Protein AF-A0AAC9I6U8-F1 (afdb_monomer)

Mean predicted aligned error: 16.28 Å

Secondary structure (DSSP, 8-state):
----------------S---------PPPP--TT--EEEEETTEEEEE----------HHHHHHHHHHHPPTT-HHHHS-HHHHHHHHHHHHHHHHTT--GGG--EEETTEEEPTTSHHHHHHHHHHHHHT--

Structure (mmCIF, N/CA/C/O backbone):
data_AF-A0AAC9I6U8-F1
#
_entry.id   AF-A0AAC9I6U8-F1
#
loop_
_atom_site.group_PDB
_atom_site.id
_atom_site.type_symbol
_atom_site.label_atom_id
_atom_site.label_alt_id
_atom_site.label_comp_id
_atom_site.label_asym_id
_atom_site.label_entity_id
_atom_site.label_seq_id
_atom_site.pdbx_PDB_ins_code
_atom_site.Cartn_x
_atom_site.Cartn_y
_atom_site.Cartn_z
_atom_site.occupancy
_atom_site.B_iso_or_equiv
_atom_site.auth_seq_id
_atom_site.auth_comp_id
_atom_site.auth_asym_id
_atom_site.auth_atom_id
_atom_site.pdbx_PDB_model_num
ATOM 1 N N . MET A 1 1 ? -83.491 -17.519 36.896 1.00 40.06 1 MET A N 1
ATOM 2 C CA . MET A 1 1 ? -82.174 -17.851 36.312 1.00 40.06 1 MET A CA 1
ATOM 3 C C . MET A 1 1 ? -81.242 -16.657 36.528 1.00 40.06 1 MET A C 1
ATOM 5 O O . MET A 1 1 ? -81.664 -15.547 36.256 1.00 40.06 1 MET A O 1
ATOM 9 N N . LYS A 1 2 ? -80.068 -16.906 37.132 1.00 36.88 2 LYS A N 1
ATOM 10 C CA . LYS A 1 2 ? -78.825 -16.096 37.227 1.00 36.88 2 LYS A CA 1
ATOM 11 C C . LYS A 1 2 ? -78.935 -14.549 37.232 1.00 36.88 2 LYS A C 1
ATOM 13 O O . LYS A 1 2 ? -79.011 -13.902 36.200 1.00 36.88 2 LYS A O 1
ATOM 18 N N . ARG A 1 3 ? -78.863 -13.994 38.447 1.00 37.88 3 ARG A N 1
ATOM 19 C CA . ARG A 1 3 ? -78.355 -12.652 38.823 1.00 37.88 3 ARG A CA 1
ATOM 20 C C . ARG A 1 3 ? -76.811 -12.598 38.642 1.00 37.88 3 ARG A C 1
ATOM 22 O O . ARG A 1 3 ? -76.251 -13.688 38.510 1.00 37.88 3 ARG A O 1
ATOM 29 N N . PRO A 1 4 ? -76.083 -11.476 38.870 1.00 55.97 4 PRO A N 1
ATOM 30 C CA . PRO A 1 4 ? -76.427 -10.032 38.933 1.00 55.97 4 PRO A CA 1
ATOM 31 C C . PRO A 1 4 ? -75.300 -9.100 38.367 1.00 55.97 4 PRO A C 1
ATOM 33 O O . PRO A 1 4 ? -74.319 -9.595 37.828 1.00 55.97 4 PRO A O 1
ATOM 36 N N . LEU A 1 5 ? -75.392 -7.782 38.652 1.00 40.97 5 LEU A N 1
ATOM 37 C CA . LEU A 1 5 ? -74.295 -6.780 38.691 1.00 40.97 5 LEU A CA 1
ATOM 38 C C . LEU A 1 5 ? -73.745 -6.351 37.311 1.00 40.97 5 LEU A C 1
ATOM 40 O O . LEU A 1 5 ? -73.747 -7.124 36.373 1.00 40.97 5 LEU A O 1
ATOM 44 N N . ALA A 1 6 ? -73.275 -5.132 37.061 1.00 39.41 6 ALA A N 1
ATOM 45 C CA . ALA A 1 6 ? -72.851 -4.000 37.880 1.00 39.41 6 ALA A CA 1
ATOM 46 C C . ALA A 1 6 ? -72.940 -2.761 36.947 1.00 39.41 6 ALA A C 1
ATOM 48 O O . ALA A 1 6 ? -72.763 -2.899 35.743 1.00 39.41 6 ALA A O 1
ATOM 49 N N . LEU A 1 7 ? -73.437 -1.610 37.402 1.00 35.03 7 LEU A N 1
ATOM 50 C CA . LEU A 1 7 ? -72.633 -0.484 37.897 1.00 35.03 7 LEU A CA 1
ATOM 51 C C . LEU A 1 7 ? -71.681 0.162 36.879 1.00 35.03 7 LEU A C 1
ATOM 53 O O . LEU A 1 7 ? -70.886 -0.502 36.230 1.00 35.03 7 LEU A O 1
ATOM 57 N N . ALA A 1 8 ? -71.676 1.490 36.994 1.00 36.47 8 ALA A N 1
ATOM 58 C CA . ALA A 1 8 ? -70.579 2.408 36.729 1.00 36.47 8 ALA A CA 1
ATOM 59 C C . ALA A 1 8 ? -70.431 2.846 35.259 1.00 36.47 8 ALA A C 1
ATOM 61 O O . ALA A 1 8 ? -70.256 2.028 34.373 1.00 36.47 8 ALA A O 1
ATOM 62 N N . ALA A 1 9 ? -70.617 4.109 34.881 1.00 38.25 9 ALA A N 1
ATOM 63 C CA . ALA A 1 9 ? -70.185 5.392 35.446 1.00 38.25 9 ALA A CA 1
ATOM 64 C C . ALA A 1 9 ? -69.150 6.004 34.496 1.00 38.25 9 ALA A C 1
ATOM 66 O O . ALA A 1 9 ? -68.212 5.339 34.078 1.00 38.25 9 ALA A O 1
ATOM 67 N N . VAL A 1 10 ? -69.309 7.313 34.302 1.00 37.25 10 VAL A N 1
ATOM 68 C CA . VAL A 1 10 ? -68.205 8.269 34.189 1.00 37.25 10 VAL A CA 1
ATOM 69 C C . VAL A 1 10 ? -67.483 8.286 32.834 1.00 37.25 10 VAL A C 1
ATOM 71 O O . VAL A 1 10 ? -66.584 7.515 32.535 1.00 37.25 10 VAL A O 1
ATOM 74 N N . SER A 1 11 ? -67.878 9.293 32.054 1.00 43.59 11 SER A N 1
ATOM 75 C CA . SER A 1 11 ? -66.946 10.285 31.507 1.00 43.59 11 SER A CA 1
ATOM 76 C C . SER A 1 11 ? -65.815 9.772 30.612 1.00 43.59 11 SER A C 1
ATOM 78 O O . SER A 1 11 ? -64.691 9.596 31.065 1.00 43.59 11 SER A O 1
ATOM 80 N N . LEU A 1 12 ? -66.052 9.724 29.300 1.00 43.06 12 LEU A N 1
ATOM 81 C CA . LEU A 1 12 ? -64.976 9.934 28.321 1.00 43.06 12 LEU A CA 1
ATOM 82 C C . LEU A 1 12 ? -65.129 11.307 27.657 1.00 43.06 12 LEU A C 1
ATOM 84 O O . LEU A 1 12 ? -65.285 11.442 26.449 1.00 43.06 12 LEU A O 1
ATOM 88 N N . ALA A 1 13 ? -65.087 12.344 28.490 1.00 43.94 13 ALA A N 1
ATOM 89 C CA . ALA A 1 13 ? -64.573 13.642 28.087 1.00 43.94 13 ALA A CA 1
ATOM 90 C C . ALA A 1 13 ? -63.130 13.696 28.594 1.00 43.94 13 ALA A C 1
ATOM 92 O O . ALA A 1 13 ? -62.940 13.709 29.805 1.00 43.94 13 ALA A O 1
ATOM 93 N N . LEU A 1 14 ? -62.169 13.629 27.664 1.00 43.66 14 LEU A N 1
ATOM 94 C CA . LEU A 1 14 ? -60.764 14.087 27.716 1.00 43.66 14 LEU A CA 1
ATOM 95 C C . LEU A 1 14 ? -59.947 13.306 26.668 1.00 43.66 14 LEU A C 1
ATOM 97 O O . LEU A 1 14 ? -58.972 12.627 26.966 1.00 43.66 14 LEU A O 1
ATOM 101 N N . VAL A 1 15 ? -60.356 13.410 25.399 1.00 48.22 15 VAL A N 1
ATOM 102 C CA . VAL A 1 15 ? -59.458 13.170 24.257 1.00 48.22 15 VAL A CA 1
ATOM 103 C C . VAL A 1 15 ? -58.721 14.481 24.014 1.00 48.22 15 VAL A C 1
ATOM 105 O O . VAL A 1 15 ? -59.033 15.222 23.093 1.00 48.22 15 VAL A O 1
ATOM 108 N N . PHE A 1 16 ? -57.835 14.841 24.934 1.00 47.19 16 PHE A N 1
ATOM 109 C CA . PHE A 1 16 ? -56.931 15.974 24.790 1.00 47.19 16 PHE A CA 1
ATOM 110 C C . PHE A 1 16 ? -55.795 15.793 25.800 1.00 47.19 16 PHE A C 1
ATOM 112 O O . PHE A 1 16 ? -56.060 15.547 26.970 1.00 47.19 16 PHE A O 1
ATOM 119 N N . LEU A 1 17 ? -54.559 15.967 25.323 1.00 47.44 17 LEU A N 1
ATOM 120 C CA . LEU A 1 17 ? -53.281 15.932 26.053 1.00 47.44 17 LEU A CA 1
ATOM 121 C C . LEU A 1 17 ? -52.587 14.566 26.188 1.00 47.44 17 LEU A C 1
ATOM 123 O O . LEU A 1 17 ? -52.418 14.043 27.281 1.00 47.44 17 LEU A O 1
ATOM 127 N N . ALA A 1 18 ? -52.056 14.071 25.073 1.00 50.38 18 ALA A N 1
ATOM 128 C CA . ALA A 1 18 ? -50.661 13.618 25.012 1.00 50.38 18 ALA A CA 1
ATOM 129 C C . ALA A 1 18 ? -50.262 13.494 23.537 1.00 50.38 18 ALA A C 1
ATOM 131 O O . ALA A 1 18 ? -49.978 12.415 23.024 1.00 50.38 18 ALA A O 1
ATOM 132 N N . GLY A 1 19 ? -50.311 14.620 22.820 1.00 39.06 19 GLY A N 1
ATOM 133 C CA . GLY A 1 19 ? -49.623 14.734 21.54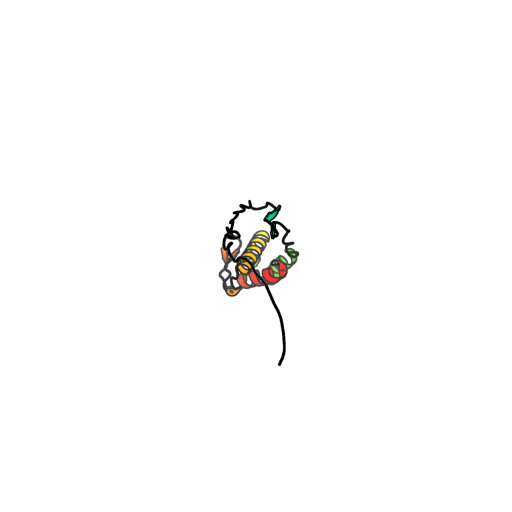4 1.00 39.06 19 GLY A CA 1
ATOM 134 C C . GLY A 1 19 ? -48.124 14.690 21.808 1.00 39.06 19 GLY A C 1
ATOM 135 O O . GLY A 1 19 ? -47.489 15.735 21.881 1.00 39.06 19 GLY A O 1
ATOM 136 N N . CYS A 1 20 ? -47.564 13.489 21.961 1.00 50.19 20 CYS A N 1
ATOM 137 C CA . CYS A 1 20 ? -46.160 13.246 21.668 1.00 50.19 20 CYS A CA 1
ATOM 138 C C . CYS A 1 20 ? -46.002 13.422 20.157 1.00 50.19 20 CYS A C 1
ATOM 140 O O . CYS A 1 20 ? -45.949 12.464 19.394 1.00 50.19 20 CYS A O 1
ATOM 142 N N . THR A 1 21 ? -45.979 14.674 19.709 1.00 49.41 21 THR A N 1
ATOM 143 C CA . THR A 1 21 ? -45.158 15.007 18.558 1.00 49.41 21 THR A CA 1
ATOM 144 C C . THR A 1 21 ? -43.745 14.627 18.983 1.00 49.41 21 THR A C 1
ATOM 146 O O . THR A 1 21 ? -43.127 15.317 19.790 1.00 49.41 21 THR A O 1
ATOM 149 N N . SER A 1 22 ? -43.274 13.449 18.564 1.00 47.94 22 SER A N 1
ATOM 150 C CA . SER A 1 22 ? -41.842 13.161 18.549 1.00 47.94 22 SER A CA 1
ATOM 151 C C . SER A 1 22 ? -41.243 14.128 17.543 1.00 47.94 22 SER A C 1
ATOM 153 O O . SER A 1 22 ? -41.060 13.803 16.372 1.00 47.94 22 SER A O 1
ATOM 155 N N . GLU A 1 23 ? -41.015 15.358 17.991 1.00 57.91 23 GLU A N 1
ATOM 156 C CA . GLU A 1 23 ? -40.144 16.289 17.307 1.00 57.91 23 GLU A CA 1
ATOM 157 C C . GLU A 1 23 ? -38.792 15.586 17.268 1.00 57.91 23 GLU A C 1
ATOM 159 O O . GLU A 1 23 ? -38.138 15.387 18.291 1.00 57.91 23 GLU A O 1
ATOM 164 N N . THR A 1 24 ? -38.439 15.065 16.096 1.00 56.22 24 THR A N 1
ATOM 165 C CA . THR A 1 24 ? -37.121 14.478 15.893 1.00 56.22 24 THR A CA 1
ATOM 166 C C . THR A 1 24 ? -36.166 15.658 15.851 1.00 56.22 24 THR A C 1
ATOM 168 O O . THR A 1 24 ? -35.992 16.285 14.809 1.00 56.22 24 THR A O 1
ATOM 171 N N . ALA A 1 25 ? -35.632 16.034 17.011 1.00 63.22 25 ALA A N 1
ATOM 172 C CA . ALA A 1 25 ? -34.587 17.034 17.099 1.00 63.22 25 ALA A CA 1
ATOM 173 C C . ALA A 1 25 ? -33.331 16.432 16.459 1.00 63.22 25 ALA A C 1
ATOM 175 O O . ALA A 1 25 ? -32.665 15.578 17.040 1.00 63.22 25 ALA A O 1
ATOM 176 N N . SER A 1 26 ? -33.052 16.812 15.214 1.00 64.38 26 SER A N 1
ATOM 177 C CA . SER A 1 26 ? -31.788 16.482 14.566 1.00 64.38 26 SER A CA 1
ATOM 178 C C . SER A 1 26 ? -30.714 17.424 15.094 1.00 64.38 26 SER A C 1
ATOM 180 O O . SER A 1 26 ? -30.714 18.614 14.782 1.00 64.38 26 SER A O 1
ATOM 182 N N . GLU A 1 27 ? -29.798 16.890 15.894 1.00 64.69 27 GLU A N 1
ATOM 183 C CA . GLU A 1 27 ? -28.586 17.593 16.300 1.00 64.69 27 GLU A CA 1
ATOM 184 C C . GLU A 1 27 ? -27.446 17.239 15.344 1.00 64.69 27 GLU A C 1
ATOM 186 O O . GLU A 1 27 ? -27.101 16.072 15.160 1.00 64.69 27 GLU A O 1
ATOM 191 N N . THR A 1 28 ? -26.859 18.258 14.717 1.00 72.31 28 THR A N 1
ATOM 192 C CA . THR A 1 28 ? -25.662 18.100 13.886 1.00 72.31 28 THR A CA 1
ATOM 193 C C . THR A 1 28 ? -24.429 18.294 14.756 1.00 72.31 28 THR A C 1
ATOM 195 O O . THR A 1 28 ? -24.210 19.383 15.288 1.00 72.31 28 THR A O 1
ATOM 198 N N . ILE A 1 29 ? -23.599 17.258 14.865 1.00 68.06 29 ILE A N 1
ATOM 199 C CA . ILE A 1 29 ? -22.299 17.326 15.536 1.00 68.06 29 ILE A CA 1
ATOM 200 C C . ILE A 1 29 ? -21.219 17.472 14.463 1.00 68.06 29 ILE A C 1
ATOM 202 O O . ILE A 1 29 ? -21.041 16.586 13.628 1.00 68.06 29 ILE A O 1
ATOM 206 N N . THR A 1 30 ? -20.487 18.586 14.486 1.00 72.19 30 THR A N 1
ATOM 207 C CA . THR A 1 30 ? -19.304 18.781 13.639 1.00 72.19 30 THR A CA 1
ATOM 208 C C . THR A 1 30 ? -18.069 18.337 14.406 1.00 72.19 30 THR A C 1
ATOM 210 O O . THR A 1 30 ? -17.759 18.899 15.456 1.00 72.19 30 THR A O 1
ATOM 213 N N . ILE A 1 31 ? -17.351 17.353 13.870 1.00 68.88 31 ILE A N 1
ATOM 214 C CA . ILE A 1 31 ? -16.138 16.814 14.483 1.00 68.88 31 ILE A CA 1
ATOM 215 C C . ILE A 1 31 ? -14.950 17.218 13.626 1.00 68.88 31 ILE A C 1
ATOM 217 O O . ILE A 1 31 ? -14.871 16.880 12.446 1.00 68.88 31 ILE A O 1
ATOM 221 N N . THR A 1 32 ? -14.025 17.959 14.225 1.00 75.75 32 THR A N 1
ATOM 222 C CA . THR A 1 32 ? -12.751 18.274 13.581 1.00 75.75 32 THR A CA 1
ATOM 223 C C . THR A 1 32 ? -11.898 17.004 13.520 1.00 75.75 32 THR A C 1
ATOM 225 O O . THR A 1 32 ? -11.793 16.316 14.540 1.00 75.75 32 THR A O 1
ATOM 228 N N . PRO A 1 33 ? -11.254 16.694 12.378 1.00 59.34 33 PRO A N 1
ATOM 229 C CA . PRO A 1 33 ? -10.329 15.568 12.285 1.00 59.34 33 PRO A CA 1
ATOM 230 C C . PRO A 1 33 ? -9.294 15.587 13.420 1.00 59.34 33 PRO A C 1
ATOM 232 O O . PRO A 1 33 ? -8.698 16.628 13.703 1.00 59.34 33 PRO A O 1
ATOM 235 N N . GLY A 1 34 ? -9.113 14.445 14.086 1.00 60.72 34 GLY A N 1
ATOM 236 C CA . GLY A 1 34 ? -8.198 14.288 15.223 1.00 60.72 34 GLY A CA 1
ATOM 237 C C . GLY A 1 34 ? -8.773 14.655 16.597 1.00 60.72 34 GLY A C 1
ATOM 238 O O . GLY A 1 34 ? -8.060 14.534 17.589 1.00 60.72 34 GLY A O 1
ATOM 239 N N . GLN A 1 35 ? -10.037 15.086 16.699 1.00 62.34 35 GLN A N 1
ATOM 240 C CA . GLN A 1 35 ? -10.685 15.256 18.002 1.00 62.34 35 GLN A CA 1
ATOM 241 C C . GLN A 1 35 ? -11.358 13.971 18.481 1.00 62.34 35 GLN A C 1
ATOM 243 O O . GLN A 1 35 ? -12.173 13.374 17.781 1.00 62.34 35 GLN A O 1
ATOM 248 N N . THR A 1 36 ? -11.043 13.597 19.718 1.00 75.00 36 THR A N 1
ATOM 249 C CA . THR A 1 36 ? -11.699 12.519 20.457 1.00 75.00 36 THR A CA 1
ATOM 250 C C . THR A 1 36 ? -12.687 13.107 21.461 1.00 75.00 36 THR A C 1
ATOM 252 O O . THR A 1 36 ? -12.386 14.108 22.115 1.00 75.00 36 THR A O 1
ATOM 255 N N . GLY A 1 37 ? -13.843 12.483 21.639 1.00 74.62 37 GLY A N 1
ATOM 256 C CA . GLY A 1 37 ? -14.845 12.909 22.602 1.00 74.62 37 GLY A CA 1
ATOM 257 C C . GLY A 1 37 ? -16.040 11.967 22.671 1.00 74.62 37 GLY A C 1
ATOM 258 O O . GLY A 1 37 ? -16.312 11.193 21.757 1.00 74.62 37 GLY A O 1
ATOM 259 N N . THR A 1 38 ? -16.777 12.064 23.770 1.00 79.94 38 THR A N 1
ATOM 260 C CA . THR A 1 38 ? -18.037 11.347 23.962 1.00 79.94 38 THR A CA 1
ATOM 261 C C . THR A 1 38 ? -19.179 12.344 23.875 1.00 79.94 38 THR A C 1
ATOM 263 O O . THR A 1 38 ? -19.205 13.326 24.617 1.00 79.94 38 THR A O 1
ATOM 266 N N . PHE A 1 39 ? -20.126 12.085 22.982 1.00 78.38 39 PHE A N 1
ATOM 267 C CA . PHE A 1 39 ? -21.328 12.882 22.795 1.00 78.38 39 PHE A CA 1
ATOM 268 C C . PHE A 1 39 ? -22.526 12.098 23.325 1.00 78.38 39 PHE A C 1
ATOM 270 O O . PHE A 1 39 ? -22.755 10.961 22.918 1.00 78.38 39 PHE A O 1
ATOM 277 N N . THR A 1 40 ? -23.297 12.698 24.228 1.00 79.31 40 THR A N 1
ATOM 278 C CA . THR A 1 40 ? -24.500 12.080 24.797 1.00 79.31 40 THR A CA 1
ATOM 279 C C . THR A 1 40 ? -25.713 12.921 24.427 1.00 79.31 40 THR A C 1
ATOM 281 O O . THR A 1 40 ? -25.748 14.112 24.733 1.00 79.31 40 THR A O 1
ATOM 284 N N . ASN A 1 41 ? -26.705 12.300 23.790 1.00 74.69 41 ASN A N 1
ATOM 285 C CA . ASN A 1 41 ? -28.009 12.895 23.514 1.00 74.69 41 ASN A CA 1
ATOM 286 C C . ASN A 1 41 ? -29.109 11.969 24.053 1.00 74.69 41 ASN A C 1
ATOM 288 O O . ASN A 1 41 ? -29.289 10.850 23.567 1.00 74.69 41 ASN A O 1
ATOM 292 N N . GLY A 1 42 ? -29.817 12.424 25.091 1.00 77.12 42 GLY A N 1
ATOM 293 C CA . GLY A 1 42 ? -30.789 11.598 25.810 1.00 77.12 42 GLY A CA 1
ATOM 294 C C . GLY A 1 42 ? -30.151 10.308 26.336 1.00 77.12 42 GLY A C 1
ATOM 295 O O . GLY A 1 42 ? -29.145 10.358 27.041 1.00 77.12 42 GLY A O 1
ATOM 296 N N . ASP A 1 43 ? -30.716 9.164 25.945 1.00 77.75 43 ASP A N 1
ATOM 297 C CA . ASP A 1 43 ? -30.206 7.829 26.294 1.00 77.75 43 ASP A CA 1
ATOM 298 C C . ASP A 1 43 ? -29.125 7.312 25.321 1.00 77.75 43 ASP A C 1
ATOM 300 O O . ASP A 1 43 ? -28.559 6.237 25.523 1.00 77.75 43 ASP A O 1
ATOM 304 N N . SER A 1 44 ? -28.831 8.051 24.245 1.00 65.88 44 SER A N 1
ATOM 305 C CA . SER A 1 44 ? -27.852 7.653 23.230 1.00 65.88 44 SER A CA 1
ATOM 306 C C . SER A 1 44 ? -26.482 8.246 23.532 1.00 65.88 44 SER A C 1
ATOM 308 O O . SER A 1 44 ? -26.350 9.437 23.809 1.00 65.88 44 SER A O 1
ATOM 310 N N . THR A 1 45 ? -25.441 7.420 23.449 1.00 77.31 45 THR A N 1
ATOM 311 C CA . THR A 1 45 ? -24.047 7.852 23.597 1.00 77.31 45 THR A CA 1
ATOM 312 C C . THR A 1 45 ? -23.260 7.458 22.356 1.00 77.31 45 THR A C 1
ATOM 314 O O . THR A 1 45 ? -23.278 6.300 21.948 1.00 77.31 45 THR A O 1
ATOM 317 N N . ILE A 1 46 ? -22.567 8.428 21.768 1.00 71.00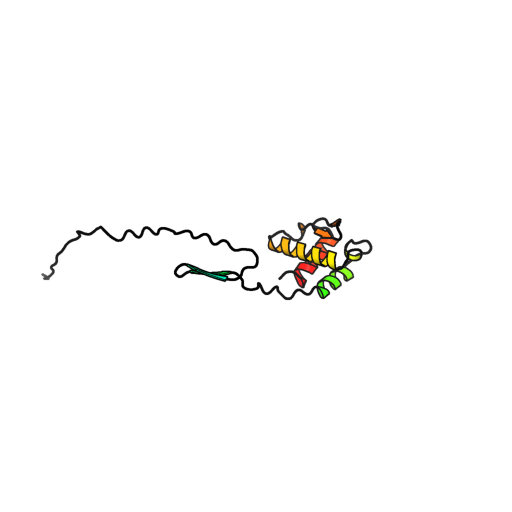 46 ILE A N 1
ATOM 318 C CA . ILE A 1 46 ? -21.671 8.265 20.627 1.00 71.00 46 ILE A CA 1
ATOM 319 C C . ILE A 1 46 ? -20.262 8.564 21.129 1.00 71.00 46 ILE A C 1
ATOM 321 O O . ILE A 1 46 ? -19.969 9.683 21.547 1.00 71.00 46 ILE A O 1
ATOM 325 N N . VAL A 1 47 ? -19.388 7.563 21.104 1.00 75.38 47 VAL A N 1
ATOM 326 C CA . VAL A 1 47 ? -17.967 7.737 21.419 1.00 75.38 47 VAL A CA 1
ATOM 327 C C . VAL A 1 47 ? -17.224 7.917 20.106 1.00 75.38 47 VAL A C 1
ATOM 329 O O . VAL A 1 47 ? -17.305 7.068 19.223 1.00 75.38 47 VAL A O 1
ATOM 332 N N . VAL A 1 48 ? -16.517 9.032 19.975 1.00 72.88 48 VAL A N 1
ATOM 333 C CA . VAL A 1 48 ? -15.701 9.356 18.809 1.00 72.88 48 VAL A CA 1
ATOM 334 C C . VAL A 1 48 ? -14.257 9.415 19.260 1.00 72.88 48 VAL A C 1
ATOM 336 O O . VAL A 1 48 ? -13.919 10.151 20.181 1.00 72.88 48 VAL A O 1
ATOM 339 N N . GLY A 1 49 ? -13.403 8.615 18.635 1.00 63.78 49 GLY A N 1
ATOM 340 C CA . GLY A 1 49 ? -12.052 8.396 19.132 1.00 63.78 49 GLY A CA 1
ATOM 341 C C . GLY A 1 49 ? -12.014 7.282 20.170 1.00 63.78 49 GLY A C 1
ATOM 342 O O . GLY A 1 49 ? -11.937 7.519 21.371 1.00 63.78 49 GLY A O 1
ATOM 343 N N . GLY A 1 50 ? -12.053 6.052 19.681 1.00 53.09 50 GLY A N 1
ATOM 344 C CA . GLY A 1 50 ? -11.106 5.057 20.155 1.00 53.09 50 GLY A CA 1
ATOM 345 C C . GLY A 1 50 ? -10.017 5.004 19.098 1.00 53.09 50 GLY A C 1
ATOM 346 O O . GLY A 1 50 ? -10.342 5.126 17.913 1.00 53.09 50 GLY A O 1
ATOM 347 N N . ASP A 1 51 ? -8.757 4.861 19.500 1.00 51.59 51 ASP A N 1
ATOM 348 C CA . ASP A 1 51 ? -7.755 4.351 18.576 1.00 51.59 51 ASP A CA 1
ATOM 349 C C . ASP A 1 51 ? -8.369 3.084 17.970 1.00 51.59 51 ASP A C 1
ATOM 351 O O . ASP A 1 51 ? -8.581 2.094 18.681 1.00 51.59 51 ASP A O 1
ATOM 355 N N . ALA A 1 52 ? -8.712 3.122 16.676 1.00 49.09 52 ALA A N 1
ATOM 356 C CA . ALA A 1 52 ? -8.590 1.912 15.888 1.00 49.09 52 ALA A CA 1
ATOM 357 C C . ALA A 1 52 ? -7.143 1.532 16.147 1.00 49.09 52 ALA A C 1
ATOM 359 O O . ALA A 1 52 ? -6.227 2.254 15.757 1.00 49.09 52 ALA A O 1
ATOM 360 N N . THR A 1 53 ? -6.951 0.561 17.031 1.00 43.94 53 THR A N 1
ATOM 361 C CA . THR A 1 53 ? -5.619 0.094 17.347 1.00 43.94 53 THR A CA 1
ATOM 362 C C . THR A 1 53 ? -5.256 -0.582 16.049 1.00 43.94 53 THR A C 1
ATOM 364 O O . THR A 1 53 ? -5.740 -1.689 15.822 1.00 43.94 53 THR A O 1
ATOM 367 N N . ASP A 1 54 ? -4.585 0.161 15.155 1.00 55.44 54 ASP A N 1
ATOM 368 C CA . ASP A 1 54 ? -4.085 -0.354 13.886 1.00 55.44 54 ASP A CA 1
ATOM 369 C C . ASP A 1 54 ? -3.529 -1.730 14.227 1.00 55.44 54 ASP A C 1
ATOM 371 O O . ASP A 1 54 ? -2.720 -1.849 15.166 1.00 55.44 54 ASP A O 1
ATOM 375 N N . ALA A 1 55 ? -4.026 -2.779 13.565 1.00 57.03 55 ALA A N 1
ATOM 376 C CA . ALA A 1 55 ? -3.422 -4.085 13.751 1.00 57.03 55 ALA A CA 1
ATOM 377 C C . ALA A 1 55 ? -1.906 -3.907 13.554 1.00 57.03 55 ALA A C 1
ATOM 379 O O . ALA A 1 55 ? -1.504 -3.099 12.711 1.00 57.03 55 ALA A O 1
ATOM 380 N N . PRO A 1 56 ? -1.054 -4.556 14.367 1.00 58.22 56 PRO A N 1
ATOM 381 C CA . PRO A 1 56 ? 0.375 -4.297 14.313 1.00 58.22 56 PRO A CA 1
ATOM 382 C C . PRO A 1 56 ? 0.878 -4.485 12.879 1.00 58.22 56 PRO A C 1
ATOM 384 O O . PRO A 1 56 ? 0.901 -5.604 12.375 1.00 58.22 56 PRO A O 1
ATOM 387 N N . ARG A 1 57 ? 1.236 -3.371 12.231 1.00 82.25 57 ARG A N 1
ATOM 388 C CA . ARG A 1 57 ? 1.742 -3.353 10.860 1.00 82.25 57 ARG A CA 1
ATOM 389 C C . ARG A 1 57 ? 3.183 -3.830 10.889 1.00 82.25 57 ARG A C 1
ATOM 391 O O . ARG A 1 57 ? 4.012 -3.243 11.587 1.00 82.25 57 ARG A O 1
ATOM 398 N N . ASP A 1 58 ? 3.483 -4.886 10.147 1.00 89.38 58 ASP A N 1
ATOM 399 C CA . ASP A 1 58 ? 4.837 -5.420 10.029 1.00 89.38 58 ASP A CA 1
ATOM 400 C C . ASP A 1 58 ? 5.490 -4.902 8.743 1.00 89.38 58 ASP A C 1
ATOM 402 O O . ASP A 1 58 ? 5.588 -5.584 7.722 1.00 89.38 58 ASP A O 1
ATOM 406 N N . GLU A 1 59 ? 5.923 -3.640 8.797 1.00 90.62 59 GLU A N 1
ATOM 407 C CA . GLU A 1 59 ? 6.584 -2.955 7.680 1.00 90.62 59 GLU A CA 1
ATOM 408 C C . GLU A 1 59 ? 7.842 -3.695 7.203 1.00 90.62 59 GLU A C 1
ATOM 410 O O . GLU A 1 59 ? 8.147 -3.705 6.011 1.00 90.62 59 GLU A O 1
ATOM 415 N N . ALA A 1 60 ? 8.570 -4.337 8.123 1.00 89.81 60 ALA A N 1
ATOM 416 C CA . ALA A 1 60 ? 9.780 -5.079 7.796 1.00 89.81 60 ALA A CA 1
ATOM 417 C C . ALA A 1 60 ? 9.456 -6.377 7.043 1.00 89.81 60 ALA A C 1
ATOM 419 O O . ALA A 1 60 ? 10.123 -6.679 6.052 1.00 89.81 60 ALA A O 1
ATOM 420 N N . ALA A 1 61 ? 8.426 -7.115 7.474 1.00 90.00 61 ALA A N 1
ATOM 421 C CA . ALA A 1 61 ? 7.951 -8.296 6.758 1.00 90.00 61 ALA A CA 1
ATOM 422 C C . ALA A 1 61 ? 7.429 -7.933 5.363 1.00 90.00 61 ALA A C 1
ATOM 424 O O . ALA A 1 61 ? 7.809 -8.580 4.389 1.00 90.00 61 ALA A O 1
ATOM 425 N N . TYR A 1 62 ? 6.646 -6.854 5.252 1.00 92.94 62 TYR A N 1
ATOM 426 C CA . TYR A 1 62 ? 6.171 -6.343 3.966 1.00 92.94 62 TYR A CA 1
ATOM 427 C C . TYR A 1 62 ? 7.330 -6.026 3.011 1.00 92.94 62 TYR A C 1
ATOM 429 O O . TYR A 1 62 ? 7.357 -6.494 1.873 1.00 92.94 62 TYR A O 1
ATOM 437 N N . LEU A 1 63 ? 8.319 -5.255 3.473 1.00 92.88 63 LEU A N 1
ATOM 438 C CA . LEU A 1 63 ? 9.461 -4.880 2.644 1.00 92.88 63 LEU A CA 1
ATOM 439 C C . LEU A 1 63 ? 10.310 -6.092 2.246 1.00 92.88 63 LEU A C 1
ATOM 441 O O . LEU A 1 63 ? 10.785 -6.131 1.114 1.00 92.88 63 LEU A O 1
ATOM 445 N N . SER A 1 64 ? 10.493 -7.077 3.132 1.00 91.00 64 SER A N 1
ATOM 446 C CA . SER A 1 64 ? 11.218 -8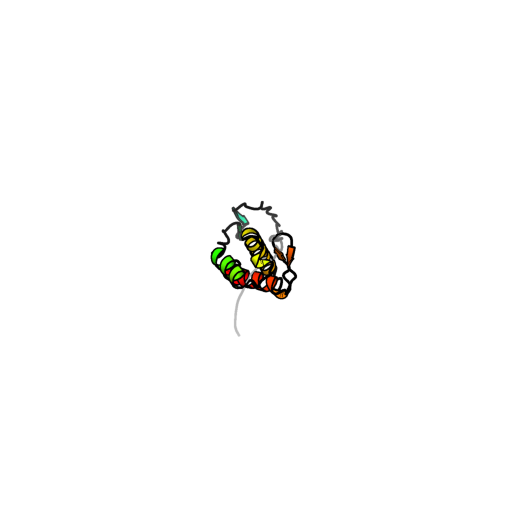.308 2.789 1.00 91.00 64 SER A CA 1
ATOM 447 C C . SER A 1 64 ? 10.501 -9.076 1.682 1.00 91.00 64 SER A C 1
ATOM 449 O O . SER A 1 64 ? 11.120 -9.374 0.667 1.00 91.00 64 SER A O 1
ATOM 451 N N . GLU A 1 65 ? 9.195 -9.317 1.831 1.00 89.88 65 GLU A N 1
ATOM 452 C CA . GLU A 1 65 ? 8.392 -10.071 0.860 1.00 89.88 65 GLU A CA 1
ATOM 453 C C . GLU A 1 65 ? 8.439 -9.426 -0.532 1.00 89.88 65 GLU A C 1
ATOM 455 O O . GLU A 1 65 ? 8.725 -10.085 -1.532 1.00 89.88 65 GLU A O 1
ATOM 460 N N . ILE A 1 66 ? 8.255 -8.104 -0.601 1.00 91.25 66 ILE A N 1
ATOM 461 C CA . ILE A 1 66 ? 8.282 -7.359 -1.867 1.00 91.25 66 ILE A CA 1
ATOM 462 C C . ILE A 1 66 ? 9.649 -7.426 -2.550 1.00 91.25 66 ILE A C 1
ATOM 464 O O . ILE A 1 66 ? 9.739 -7.502 -3.779 1.00 91.25 66 ILE A O 1
ATOM 468 N N . ARG A 1 67 ? 10.733 -7.371 -1.772 1.00 89.38 67 ARG A N 1
ATOM 469 C CA . ARG A 1 67 ? 12.096 -7.407 -2.316 1.00 89.38 67 ARG A CA 1
ATOM 470 C C . ARG A 1 67 ? 12.505 -8.815 -2.729 1.00 89.38 67 ARG A C 1
ATOM 472 O O . ARG A 1 67 ? 13.190 -8.949 -3.741 1.00 89.38 67 ARG A O 1
ATOM 479 N N . ASP A 1 68 ? 12.063 -9.831 -1.996 1.00 86.94 68 ASP A N 1
ATOM 480 C CA . ASP A 1 68 ? 12.336 -11.237 -2.291 1.00 86.94 68 ASP A CA 1
ATOM 481 C C . ASP A 1 68 ? 11.526 -11.733 -3.502 1.00 86.94 68 ASP A C 1
ATOM 483 O O . ASP A 1 68 ? 12.038 -12.506 -4.315 1.00 86.94 68 ASP A O 1
ATOM 487 N N . GLY A 1 69 ? 10.291 -11.245 -3.672 1.00 78.69 69 GLY A N 1
ATOM 488 C CA . GLY A 1 69 ? 9.426 -11.549 -4.818 1.00 78.69 69 GLY A CA 1
ATOM 489 C C . GLY A 1 69 ? 9.723 -10.736 -6.087 1.00 78.69 69 GLY A C 1
ATOM 490 O O . GLY A 1 69 ? 9.270 -11.095 -7.176 1.00 78.69 69 GLY A O 1
ATOM 491 N N . GLY A 1 70 ? 10.492 -9.648 -5.981 1.00 78.44 70 GLY A N 1
ATOM 492 C CA . GLY A 1 70 ? 10.775 -8.745 -7.095 1.00 78.44 70 GLY A CA 1
ATOM 493 C C . GLY A 1 70 ? 11.588 -9.398 -8.221 1.00 78.44 70 GLY A C 1
ATOM 494 O O . GLY A 1 70 ? 12.715 -9.854 -8.026 1.00 78.44 70 GLY A O 1
ATOM 495 N N . VAL A 1 71 ? 11.063 -9.373 -9.449 1.00 79.31 71 VAL A N 1
ATOM 496 C CA . VAL A 1 71 ? 11.794 -9.835 -10.643 1.00 79.31 71 VAL A CA 1
ATOM 497 C C . VAL A 1 71 ? 12.760 -8.770 -11.176 1.00 79.31 71 VAL A C 1
ATOM 499 O O . VAL A 1 71 ? 12.538 -7.566 -11.047 1.00 79.31 71 VAL A O 1
ATOM 502 N N . ALA A 1 72 ? 13.850 -9.194 -11.822 1.00 72.12 72 ALA A N 1
ATOM 503 C CA . ALA A 1 72 ? 14.839 -8.275 -12.388 1.00 72.12 72 ALA A CA 1
ATOM 504 C C . ALA A 1 72 ? 14.197 -7.279 -13.378 1.00 72.12 72 ALA A C 1
ATOM 506 O O . ALA A 1 72 ? 13.607 -7.677 -14.380 1.00 72.12 72 ALA A O 1
ATOM 507 N N . GLY A 1 73 ? 14.347 -5.978 -13.107 1.00 69.75 73 GLY A N 1
ATOM 508 C CA . GLY A 1 73 ? 13.734 -4.898 -13.894 1.00 69.75 73 GLY A CA 1
ATOM 509 C C . GLY A 1 73 ? 12.385 -4.395 -13.363 1.00 69.75 73 GLY A C 1
ATOM 510 O O . GLY A 1 73 ? 11.883 -3.396 -13.877 1.00 69.75 73 GLY A O 1
ATOM 511 N N . SER A 1 74 ? 11.841 -5.026 -12.320 1.00 84.00 74 SER A N 1
ATOM 512 C CA . SER A 1 74 ? 10.635 -4.588 -11.612 1.00 84.00 74 SER A CA 1
ATOM 513 C C . SER A 1 74 ? 10.794 -3.196 -10.980 1.00 84.00 74 SER A C 1
ATOM 515 O O . SER A 1 74 ? 11.884 -2.792 -10.539 1.00 84.00 74 SER A O 1
ATOM 517 N N . VAL A 1 75 ? 9.681 -2.456 -10.878 1.00 85.75 75 VAL A N 1
ATOM 518 C CA . VAL A 1 75 ? 9.635 -1.222 -10.075 1.00 85.75 75 VAL A CA 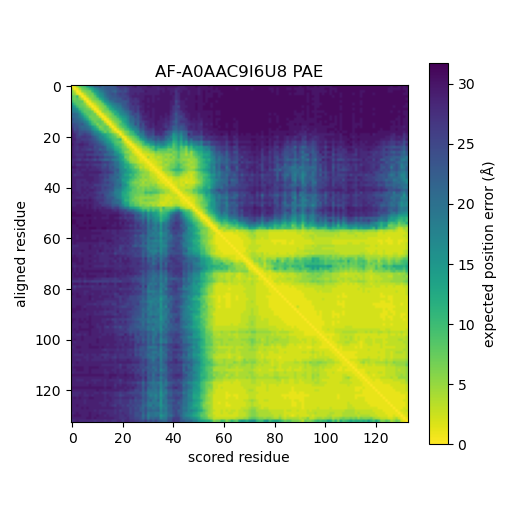1
ATOM 519 C C . VAL A 1 75 ? 9.950 -1.516 -8.607 1.00 85.75 75 VAL A C 1
ATOM 521 O O . VAL A 1 75 ? 10.600 -0.700 -7.956 1.00 85.75 75 VAL A O 1
ATOM 524 N N . LEU A 1 76 ? 9.605 -2.716 -8.133 1.00 86.69 76 LEU A N 1
ATOM 525 C CA . LEU A 1 76 ? 9.770 -3.169 -6.758 1.00 86.69 76 LEU A CA 1
ATOM 526 C C . LEU A 1 76 ? 11.225 -3.264 -6.329 1.00 86.69 76 LEU A C 1
ATOM 528 O O . LEU A 1 76 ? 11.502 -3.081 -5.157 1.00 86.69 76 LEU A O 1
ATOM 532 N N . LEU A 1 77 ? 12.169 -3.500 -7.244 1.00 86.88 77 LEU A N 1
ATOM 533 C CA . LEU A 1 77 ? 13.604 -3.558 -6.924 1.00 86.88 77 LEU A CA 1
ATOM 534 C C . LEU A 1 77 ? 14.301 -2.196 -7.030 1.00 86.88 77 LEU A C 1
ATOM 536 O O . LEU A 1 77 ? 15.389 -2.011 -6.491 1.00 86.88 77 LEU A O 1
ATOM 540 N N . SER A 1 78 ? 13.695 -1.245 -7.744 1.00 86.88 78 SER A N 1
ATOM 541 C CA . SER A 1 78 ? 14.280 0.081 -7.998 1.00 86.88 78 SER A CA 1
ATOM 542 C C . SER A 1 78 ? 13.663 1.199 -7.156 1.00 86.88 78 SER A C 1
ATOM 544 O O . SER A 1 78 ? 14.270 2.259 -7.020 1.00 86.88 78 SER A O 1
ATOM 546 N N . ALA A 1 79 ? 12.470 0.980 -6.603 1.00 91.00 79 ALA A N 1
ATOM 547 C CA . ALA A 1 79 ? 11.801 1.894 -5.687 1.00 91.00 79 ALA A CA 1
ATOM 548 C C . ALA A 1 79 ? 12.513 1.954 -4.331 1.00 91.00 79 ALA A C 1
ATOM 550 O O . ALA A 1 79 ? 13.174 0.993 -3.932 1.00 91.00 79 ALA A O 1
ATOM 551 N N . THR A 1 80 ? 12.367 3.062 -3.606 1.00 93.88 80 THR A N 1
ATOM 552 C CA . THR A 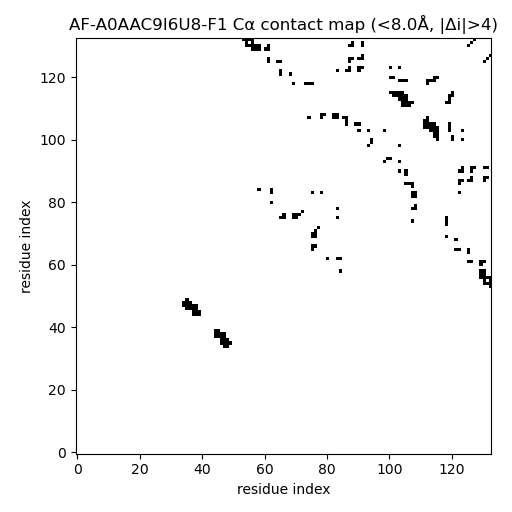1 80 ? 12.838 3.147 -2.217 1.00 93.88 80 THR A CA 1
ATOM 553 C C . THR A 1 80 ? 11.869 2.433 -1.276 1.00 93.88 80 THR A C 1
ATOM 555 O O . THR A 1 80 ? 10.705 2.238 -1.617 1.00 93.88 80 THR A O 1
ATOM 558 N N . ASP A 1 81 ? 12.324 2.061 -0.080 1.00 93.50 81 ASP A N 1
ATOM 559 C CA . ASP A 1 81 ? 11.450 1.434 0.924 1.00 93.50 81 ASP A CA 1
ATOM 560 C C . ASP A 1 81 ? 10.267 2.344 1.285 1.00 93.50 81 ASP A C 1
ATOM 562 O O . ASP A 1 81 ? 9.139 1.879 1.408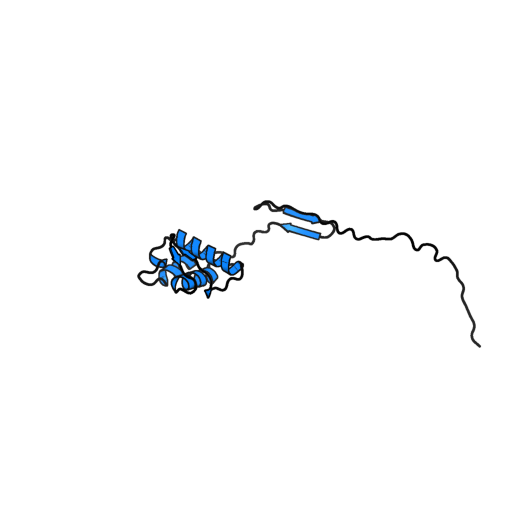 1.00 93.50 81 ASP A O 1
ATOM 566 N N . ALA A 1 82 ? 10.497 3.659 1.355 1.00 92.25 82 ALA A N 1
ATOM 567 C CA . ALA A 1 82 ? 9.444 4.640 1.598 1.00 92.25 82 ALA A CA 1
ATOM 568 C C . ALA A 1 82 ? 8.394 4.672 0.472 1.00 92.25 82 ALA A C 1
ATOM 570 O O . ALA A 1 82 ? 7.202 4.764 0.755 1.00 92.25 82 ALA A O 1
ATOM 571 N N . ASP A 1 83 ? 8.816 4.563 -0.793 1.00 94.25 83 ASP A N 1
ATOM 572 C CA . ASP A 1 83 ? 7.886 4.490 -1.927 1.00 94.25 83 ASP A CA 1
ATOM 573 C C . ASP A 1 83 ? 7.043 3.211 -1.882 1.00 94.25 83 ASP A C 1
ATOM 575 O O . ASP A 1 83 ? 5.853 3.243 -2.191 1.00 94.25 83 ASP A O 1
ATOM 579 N N . LEU A 1 84 ? 7.657 2.087 -1.501 1.00 93.19 84 LEU A N 1
ATOM 580 C CA . LEU A 1 84 ? 6.971 0.802 -1.389 1.00 93.19 84 LEU A CA 1
ATOM 581 C C . LEU A 1 84 ? 5.981 0.792 -0.231 1.00 93.19 84 LEU A C 1
ATOM 583 O O . LEU A 1 84 ? 4.868 0.303 -0.404 1.00 93.19 84 LEU A O 1
ATOM 587 N N . LEU A 1 85 ? 6.354 1.350 0.921 1.00 93.81 85 LEU A N 1
ATOM 588 C CA . LEU A 1 85 ? 5.449 1.491 2.060 1.00 93.81 85 LEU A CA 1
ATOM 589 C C . LEU A 1 85 ? 4.270 2.398 1.713 1.00 93.81 85 LEU A C 1
ATOM 591 O O . LEU A 1 85 ? 3.128 2.026 1.955 1.00 93.81 85 LEU A O 1
ATOM 595 N N . ALA A 1 86 ? 4.518 3.543 1.071 1.00 92.81 86 ALA A N 1
ATOM 596 C CA . ALA A 1 86 ? 3.447 4.431 0.626 1.00 92.81 86 ALA A CA 1
ATOM 597 C C . ALA A 1 86 ? 2.491 3.739 -0.362 1.00 92.81 86 ALA A C 1
ATOM 599 O O . ALA A 1 86 ? 1.277 3.921 -0.272 1.00 92.81 86 ALA A O 1
ATOM 600 N N . ALA A 1 87 ? 3.020 2.924 -1.278 1.00 93.62 87 ALA A N 1
ATOM 601 C CA . ALA A 1 87 ? 2.208 2.153 -2.213 1.00 93.62 87 ALA A CA 1
ATOM 602 C C . ALA A 1 87 ? 1.396 1.046 -1.524 1.00 93.62 87 ALA A C 1
ATOM 604 O O . ALA A 1 87 ? 0.213 0.903 -1.821 1.00 93.62 87 ALA A O 1
ATOM 605 N N . GLY A 1 88 ? 1.992 0.312 -0.581 1.00 93.50 88 GLY A N 1
ATOM 606 C CA . GLY A 1 88 ? 1.289 -0.703 0.211 1.00 93.50 88 GLY A CA 1
ATOM 607 C C . GLY A 1 88 ? 0.175 -0.093 1.063 1.00 93.50 88 GLY A C 1
ATOM 608 O O . GLY A 1 88 ? -0.936 -0.610 1.107 1.00 93.50 88 GLY A O 1
ATOM 609 N N . GLN A 1 89 ? 0.423 1.079 1.647 1.00 92.31 89 GLN A N 1
ATOM 610 C CA . GLN A 1 89 ? -0.589 1.824 2.392 1.00 92.31 89 GLN A CA 1
ATOM 611 C C . GLN A 1 89 ? -1.753 2.265 1.493 1.00 92.31 89 GLN A C 1
ATOM 613 O O . GLN A 1 89 ? -2.916 2.081 1.842 1.00 92.31 89 GLN A O 1
ATOM 618 N N . ALA A 1 90 ? -1.444 2.788 0.303 1.00 92.44 90 ALA A N 1
ATOM 619 C CA . ALA A 1 90 ? -2.453 3.174 -0.679 1.00 92.44 90 ALA A CA 1
ATOM 620 C C . ALA A 1 90 ? -3.257 1.971 -1.208 1.00 92.44 90 ALA A C 1
ATOM 622 O O . ALA A 1 90 ? -4.415 2.139 -1.591 1.00 92.44 90 ALA A O 1
ATOM 623 N N . ALA A 1 91 ? -2.665 0.772 -1.242 1.00 92.94 91 ALA A N 1
ATOM 624 C CA . ALA A 1 91 ? -3.385 -0.463 -1.535 1.00 92.94 91 ALA A CA 1
ATOM 625 C C . ALA A 1 91 ? -4.382 -0.795 -0.414 1.00 92.94 91 ALA A C 1
ATOM 627 O O . ALA A 1 91 ? -5.557 -1.012 -0.700 1.00 92.94 91 ALA A O 1
ATOM 628 N N . CYS A 1 92 ? -3.960 -0.738 0.855 1.00 91.69 92 CYS A N 1
ATOM 629 C CA . CYS A 1 92 ? -4.857 -0.949 1.996 1.00 91.69 92 CYS A CA 1
ATOM 630 C C . CYS A 1 92 ? -6.030 0.039 2.017 1.00 91.69 92 CYS A C 1
ATOM 632 O O . CYS A 1 92 ? -7.169 -0.371 2.233 1.00 91.69 92 CYS A O 1
ATOM 634 N N . ASP A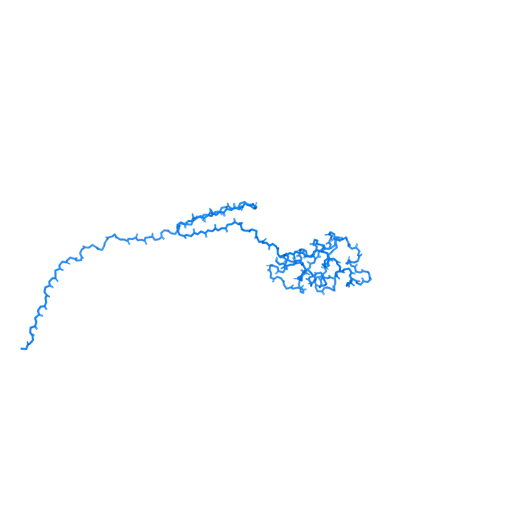 1 93 ? -5.779 1.320 1.736 1.00 91.38 93 ASP A N 1
ATOM 635 C CA . ASP A 1 93 ? -6.832 2.339 1.676 1.00 91.38 93 ASP A CA 1
ATOM 636 C C . ASP A 1 93 ? -7.872 2.032 0.586 1.00 91.38 93 ASP A C 1
ATOM 638 O O . ASP A 1 93 ? -9.060 2.306 0.767 1.00 91.38 93 ASP A O 1
ATOM 642 N N . GLN A 1 94 ? -7.445 1.473 -0.550 1.00 91.00 94 GLN A N 1
ATOM 643 C CA . GLN A 1 94 ? -8.328 1.079 -1.653 1.00 91.00 94 GLN A CA 1
ATOM 644 C C . GLN A 1 94 ? -9.107 -0.204 -1.336 1.00 91.00 94 GLN A C 1
ATOM 646 O O . GLN A 1 94 ? -10.318 -0.247 -1.557 1.00 91.00 94 GLN A O 1
ATOM 651 N N . LEU A 1 95 ? -8.460 -1.204 -0.730 1.00 89.88 95 LEU A N 1
ATOM 652 C CA . LEU A 1 95 ? -9.129 -2.412 -0.231 1.00 89.88 95 LEU A CA 1
ATOM 653 C C . LEU A 1 95 ? -10.202 -2.063 0.811 1.00 89.88 95 LEU A C 1
ATOM 655 O O . LEU A 1 95 ? -11.319 -2.573 0.758 1.00 89.88 95 LEU A O 1
ATOM 659 N N . ALA A 1 96 ? -9.910 -1.126 1.718 1.00 89.38 96 ALA A N 1
ATOM 660 C CA . ALA A 1 96 ? -10.866 -0.642 2.715 1.00 89.38 96 ALA A CA 1
ATOM 661 C C . ALA A 1 96 ? -12.075 0.086 2.093 1.00 89.38 96 ALA A C 1
ATOM 663 O O . ALA A 1 96 ? -13.147 0.142 2.699 1.00 89.38 96 ALA A O 1
ATOM 664 N N . GLN A 1 97 ? -11.931 0.618 0.875 1.00 88.69 97 GLN A N 1
ATOM 665 C CA . GLN A 1 97 ? -13.027 1.196 0.089 1.00 88.69 97 GLN A CA 1
ATOM 666 C C . GLN A 1 97 ? -13.844 0.136 -0.671 1.00 88.69 97 GLN A C 1
ATOM 668 O O . GLN A 1 97 ? -14.840 0.484 -1.306 1.00 88.69 97 GLN A O 1
ATOM 673 N N . GLY A 1 98 ? -13.458 -1.143 -0.589 1.00 89.19 98 GLY A N 1
ATOM 674 C CA . GLY A 1 98 ? -14.108 -2.255 -1.281 1.00 89.19 98 GLY A CA 1
ATOM 675 C C . GLY A 1 98 ? -13.725 -2.368 -2.756 1.00 89.19 98 GLY A C 1
ATOM 676 O O . GLY A 1 98 ? -14.516 -2.892 -3.535 1.00 89.19 98 GLY A O 1
ATOM 677 N N . ILE A 1 99 ? -12.565 -1.833 -3.146 1.00 90.12 99 ILE A N 1
ATOM 678 C CA . ILE A 1 99 ? -11.994 -2.055 -4.478 1.00 90.12 99 ILE A CA 1
ATOM 679 C C . ILE A 1 99 ? -11.374 -3.453 -4.492 1.00 90.12 99 ILE A C 1
ATOM 681 O O . ILE A 1 99 ? -10.606 -3.784 -3.587 1.00 90.12 99 ILE A O 1
ATOM 685 N N . ASP A 1 100 ? -11.716 -4.249 -5.504 1.00 89.69 100 ASP A N 1
ATOM 686 C CA . ASP A 1 100 ? -11.140 -5.579 -5.701 1.00 89.69 100 ASP A CA 1
ATOM 687 C C . ASP A 1 100 ? -9.631 -5.465 -5.977 1.00 89.69 100 ASP A C 1
ATOM 689 O O . ASP A 1 100 ? -9.178 -4.552 -6.669 1.00 89.69 100 ASP A O 1
ATOM 693 N N . ASP A 1 101 ? -8.851 -6.393 -5.432 1.00 86.62 101 ASP A N 1
ATOM 694 C CA . ASP A 1 101 ? -7.388 -6.471 -5.540 1.00 86.62 101 ASP A CA 1
ATOM 695 C C . ASP A 1 101 ? -6.870 -6.345 -6.983 1.00 86.62 101 ASP A C 1
ATOM 697 O O . ASP A 1 101 ? -5.945 -5.572 -7.251 1.00 86.62 101 ASP A O 1
ATOM 701 N N . ASP A 1 102 ? -7.523 -7.029 -7.922 1.00 89.75 102 ASP A N 1
ATOM 702 C CA . ASP A 1 102 ? -7.196 -7.006 -9.351 1.00 89.75 102 ASP A CA 1
ATOM 703 C C . ASP A 1 102 ? -7.393 -5.627 -10.015 1.00 89.75 102 ASP A C 1
ATOM 705 O O . ASP A 1 102 ? -6.766 -5.335 -11.040 1.00 89.75 102 ASP A O 1
ATOM 709 N N . ASP A 1 103 ? -8.226 -4.761 -9.430 1.00 92.25 103 ASP A N 1
ATOM 710 C CA . ASP A 1 103 ? -8.563 -3.430 -9.946 1.00 92.25 103 ASP A CA 1
ATOM 711 C C . ASP A 1 103 ? -7.731 -2.301 -9.305 1.00 92.25 103 ASP A C 1
ATOM 713 O O . ASP A 1 103 ? -7.815 -1.138 -9.725 1.00 92.25 103 ASP A O 1
ATOM 717 N N . ILE A 1 104 ? -6.871 -2.618 -8.332 1.00 91.31 104 ILE A N 1
ATOM 718 C CA . ILE A 1 104 ? -6.051 -1.628 -7.626 1.00 91.31 104 ILE A CA 1
ATOM 719 C C . ILE A 1 104 ? -4.881 -1.161 -8.498 1.00 91.31 104 ILE A C 1
ATOM 721 O O . ILE A 1 104 ? -3.922 -1.884 -8.770 1.00 91.31 104 ILE A O 1
ATOM 725 N N . ALA A 1 105 ? -4.923 0.110 -8.901 1.00 90.81 105 ALA A N 1
ATOM 726 C CA . ALA A 1 105 ? -3.798 0.794 -9.527 1.00 90.81 105 ALA A CA 1
ATOM 727 C C . ALA A 1 105 ? -2.982 1.560 -8.477 1.00 90.81 105 ALA A C 1
ATOM 729 O O . ALA A 1 105 ? -3.529 2.205 -7.580 1.00 90.81 105 ALA A O 1
ATOM 730 N N . LEU A 1 106 ? -1.657 1.533 -8.619 1.00 92.75 106 LEU A N 1
ATOM 731 C CA . LEU A 1 106 ? -0.736 2.106 -7.640 1.00 92.75 106 LEU A CA 1
ATOM 732 C C . LEU A 1 106 ? 0.215 3.105 -8.288 1.00 92.75 106 LEU A C 1
ATOM 734 O O . LEU A 1 106 ? 0.411 3.134 -9.502 1.00 92.75 106 LEU A O 1
ATOM 738 N N . THR A 1 107 ? 0.831 3.944 -7.462 1.00 92.75 107 THR A N 1
ATOM 739 C CA . THR A 1 107 ? 1.953 4.787 -7.878 1.00 92.75 107 THR A CA 1
ATOM 740 C C . THR A 1 107 ? 3.146 4.473 -6.995 1.00 92.75 107 THR A C 1
ATOM 742 O O . THR A 1 107 ? 3.068 4.622 -5.782 1.00 92.75 107 THR A O 1
ATOM 745 N N . VAL A 1 108 ? 4.254 4.064 -7.609 1.00 92.00 108 VAL A N 1
ATOM 746 C CA . VAL A 1 108 ? 5.491 3.689 -6.918 1.00 92.00 108 VAL A CA 1
ATOM 747 C C . VAL A 1 108 ? 6.635 4.520 -7.487 1.00 92.00 108 VAL A C 1
ATOM 749 O O . VAL A 1 108 ? 6.878 4.498 -8.695 1.00 92.00 108 VAL A O 1
ATOM 752 N N . ALA A 1 109 ? 7.339 5.274 -6.637 1.00 89.56 109 ALA A N 1
ATOM 753 C CA . ALA A 1 109 ? 8.438 6.156 -7.049 1.00 89.56 109 ALA A CA 1
ATOM 754 C C . ALA A 1 109 ? 8.055 7.082 -8.229 1.00 89.56 109 ALA A C 1
ATOM 756 O O . ALA A 1 109 ? 8.803 7.242 -9.197 1.00 89.56 109 ALA A O 1
ATOM 757 N N . GLY A 1 110 ? 6.832 7.628 -8.195 1.00 85.25 110 GLY A N 1
ATOM 758 C CA . GLY A 1 110 ? 6.279 8.499 -9.240 1.00 85.25 110 GLY A CA 1
ATOM 759 C C . GLY A 1 110 ? 5.883 7.801 -10.549 1.00 85.25 110 GLY A C 1
ATOM 760 O O . GLY A 1 110 ? 5.506 8.479 -11.504 1.00 85.25 110 GLY A O 1
ATOM 761 N N . ARG A 1 111 ? 5.956 6.467 -10.621 1.00 88.44 111 ARG A N 1
ATOM 762 C CA . ARG A 1 111 ? 5.527 5.667 -11.775 1.00 88.44 111 ARG A CA 1
ATOM 763 C C . ARG A 1 111 ? 4.195 4.995 -11.484 1.00 88.44 111 ARG A C 1
ATOM 765 O O . ARG A 1 111 ? 4.028 4.390 -10.431 1.00 88.44 111 ARG A O 1
ATOM 772 N N . THR A 1 112 ? 3.268 5.063 -12.432 1.00 92.00 112 THR A N 1
ATOM 773 C CA . THR A 1 112 ? 2.007 4.324 -12.341 1.00 92.00 112 THR A CA 1
ATOM 774 C C . THR A 1 112 ? 2.261 2.837 -12.567 1.00 92.00 112 THR A C 1
ATOM 776 O O . THR A 1 112 ? 2.793 2.446 -13.606 1.00 92.00 112 THR A O 1
ATOM 779 N N . VAL A 1 113 ? 1.851 2.023 -11.603 1.00 91.31 113 VAL A N 1
ATOM 780 C CA . VAL A 1 113 ? 1.790 0.567 -11.686 1.00 91.31 113 VAL A CA 1
ATOM 781 C C . VAL A 1 113 ? 0.345 0.202 -11.999 1.00 91.31 113 VAL A C 1
ATOM 783 O O . VAL A 1 113 ? -0.584 0.599 -11.295 1.00 91.31 113 VAL A O 1
ATOM 786 N N . LYS A 1 114 ? 0.147 -0.482 -13.124 1.00 91.62 114 LYS A N 1
ATOM 787 C CA . LYS A 1 114 ? -1.189 -0.795 -13.627 1.00 91.62 114 LYS A CA 1
ATOM 788 C C . LYS A 1 114 ? -1.846 -1.863 -12.745 1.00 91.62 114 LYS A C 1
ATOM 790 O O . LYS A 1 114 ? -1.179 -2.825 -12.373 1.00 91.62 114 LYS A O 1
ATOM 795 N N . ALA A 1 115 ? -3.146 -1.721 -12.506 1.00 91.50 115 ALA A N 1
ATOM 796 C CA . ALA A 1 115 ? -3.977 -2.765 -11.914 1.00 91.50 115 ALA A CA 1
ATOM 797 C C . ALA A 1 115 ? -3.816 -4.115 -12.639 1.00 91.50 115 ALA A C 1
ATOM 799 O O . ALA A 1 115 ? -3.659 -4.146 -13.871 1.00 91.50 115 ALA A O 1
ATOM 800 N N . GLY A 1 116 ? -3.782 -5.198 -11.860 1.00 87.19 116 GLY A N 1
ATOM 801 C CA . GLY A 1 116 ? -3.580 -6.570 -12.334 1.00 87.19 116 GLY A CA 1
ATOM 802 C C . GLY A 1 116 ? -2.218 -6.844 -12.986 1.00 87.19 116 GLY A C 1
ATOM 803 O O . GLY A 1 116 ? -2.077 -7.813 -13.729 1.00 87.19 116 GLY A O 1
ATOM 804 N N . SER A 1 117 ? -1.222 -5.968 -12.804 1.00 90.06 117 SER A N 1
ATOM 805 C CA . SER A 1 117 ? 0.165 -6.287 -13.170 1.00 90.06 117 SER A CA 1
ATOM 806 C C . SER A 1 117 ? 0.853 -7.054 -12.047 1.00 90.06 117 SER A C 1
ATOM 808 O O . SER A 1 117 ? 0.538 -6.818 -10.887 1.00 90.06 117 SER A O 1
ATOM 810 N N . ASP A 1 118 ? 1.840 -7.889 -12.381 1.00 90.12 118 ASP A N 1
ATOM 811 C CA . ASP A 1 118 ? 2.595 -8.683 -11.399 1.00 90.12 118 ASP A CA 1
ATOM 812 C C . ASP A 1 118 ? 3.122 -7.828 -10.229 1.00 90.12 118 ASP A C 1
ATOM 814 O O . ASP A 1 118 ? 3.021 -8.223 -9.071 1.00 90.12 118 ASP A O 1
ATOM 818 N N . ASP A 1 119 ? 3.622 -6.621 -10.524 1.00 90.31 119 ASP A N 1
ATOM 819 C CA . ASP A 1 119 ? 4.105 -5.678 -9.508 1.00 90.31 119 ASP A CA 1
ATOM 820 C C . ASP A 1 119 ? 2.962 -5.133 -8.625 1.00 90.31 119 ASP A C 1
ATOM 822 O O . ASP A 1 119 ? 3.156 -4.948 -7.425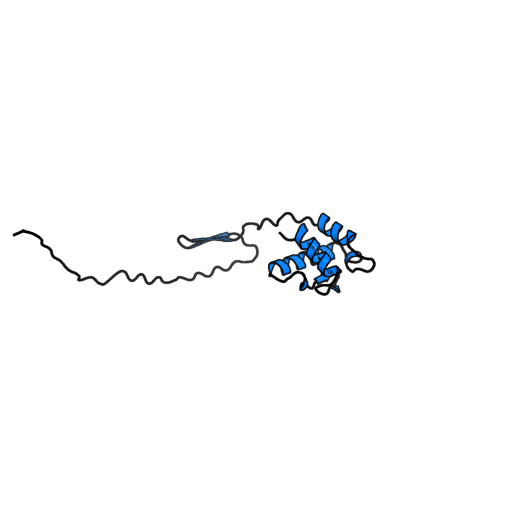 1.00 90.31 119 ASP A O 1
ATOM 826 N N . ALA A 1 120 ? 1.780 -4.858 -9.193 1.00 91.44 120 ALA A N 1
ATOM 827 C CA . ALA A 1 120 ? 0.618 -4.407 -8.421 1.00 91.44 120 ALA A CA 1
ATOM 828 C C . ALA A 1 120 ? 0.080 -5.528 -7.529 1.00 91.44 120 ALA A C 1
ATOM 830 O O . ALA A 1 120 ? -0.107 -5.302 -6.338 1.00 91.44 120 ALA A O 1
ATOM 831 N N . THR A 1 121 ? -0.102 -6.729 -8.084 1.00 91.94 121 THR A N 1
ATOM 832 C CA . THR A 1 121 ? -0.570 -7.906 -7.344 1.00 91.94 121 THR A CA 1
ATOM 833 C C . THR A 1 121 ? 0.370 -8.224 -6.185 1.00 91.94 121 THR A C 1
ATOM 835 O O . THR A 1 121 ? -0.090 -8.360 -5.059 1.00 91.94 121 THR A O 1
ATOM 838 N N . ALA A 1 122 ? 1.689 -8.216 -6.410 1.00 91.75 122 ALA A N 1
ATOM 839 C CA . ALA A 1 122 ? 2.662 -8.435 -5.340 1.00 91.75 122 ALA A CA 1
ATOM 840 C C . ALA A 1 122 ? 2.550 -7.397 -4.206 1.00 91.75 122 ALA A C 1
ATOM 842 O O . ALA A 1 122 ? 2.620 -7.764 -3.034 1.00 91.75 122 ALA A O 1
ATOM 843 N N . ILE A 1 123 ? 2.349 -6.111 -4.536 1.00 92.88 123 ILE A N 1
ATOM 844 C CA . ILE A 1 123 ? 2.143 -5.058 -3.527 1.00 92.88 123 ILE A CA 1
ATOM 845 C C . ILE A 1 123 ? 0.855 -5.289 -2.741 1.00 92.88 123 ILE A C 1
ATOM 847 O O . ILE A 1 123 ? 0.882 -5.230 -1.514 1.00 92.88 123 ILE A O 1
ATOM 851 N N . VAL A 1 124 ? -0.258 -5.524 -3.435 1.00 93.12 124 VAL A N 1
ATOM 852 C CA . VAL A 1 124 ? -1.577 -5.685 -2.813 1.00 93.12 124 VAL A CA 1
ATOM 853 C C . VAL A 1 124 ? -1.604 -6.923 -1.916 1.00 93.12 124 VAL A C 1
ATOM 855 O O . VAL A 1 124 ? -2.019 -6.813 -0.763 1.00 93.12 124 VAL A O 1
ATOM 858 N N . ASP A 1 125 ? -1.079 -8.057 -2.385 1.00 91.75 125 ASP A N 1
ATOM 859 C CA . ASP A 1 125 ? -1.012 -9.304 -1.619 1.00 91.75 125 ASP A CA 1
ATOM 860 C C . ASP A 1 125 ? -0.175 -9.131 -0.350 1.00 91.75 125 ASP A C 1
ATOM 862 O O . ASP A 1 125 ? -0.659 -9.389 0.756 1.00 91.75 125 ASP A O 1
ATOM 866 N N . ALA A 1 126 ? 1.058 -8.629 -0.472 1.00 91.50 126 ALA A N 1
ATOM 867 C CA . ALA A 1 126 ? 1.928 -8.441 0.685 1.00 91.50 126 ALA A CA 1
ATOM 868 C C . ALA A 1 126 ? 1.353 -7.408 1.669 1.00 91.50 126 ALA A C 1
ATOM 870 O O . ALA A 1 126 ? 1.418 -7.604 2.885 1.00 91.50 126 ALA A O 1
ATOM 871 N N . ALA A 1 127 ? 0.760 -6.321 1.162 1.00 91.69 127 ALA A N 1
ATOM 872 C CA . ALA A 1 127 ? 0.122 -5.310 1.997 1.00 91.69 127 ALA A CA 1
ATOM 873 C C . ALA A 1 127 ? -1.090 -5.885 2.740 1.00 91.69 127 ALA A C 1
ATOM 875 O O . ALA A 1 127 ? -1.219 -5.652 3.939 1.00 91.69 127 ALA A O 1
ATOM 876 N N . SER A 1 128 ? -1.928 -6.689 2.077 1.00 89.38 128 SER A N 1
ATOM 877 C CA . SER A 1 128 ? -3.114 -7.307 2.687 1.00 89.38 128 SER A CA 1
ATOM 878 C C . SER A 1 128 ? -2.784 -8.193 3.891 1.00 89.38 128 SER A C 1
ATOM 880 O O . SER A 1 128 ? -3.572 -8.274 4.831 1.00 89.38 128 SER A O 1
ATOM 882 N N . VAL A 1 129 ? -1.606 -8.824 3.882 1.00 88.81 129 VAL A N 1
ATOM 883 C CA . VAL A 1 129 ? -1.150 -9.726 4.947 1.00 88.81 129 VAL A CA 1
ATOM 884 C C . VAL A 1 129 ? -0.416 -8.980 6.061 1.00 88.81 129 VAL A C 1
ATOM 886 O O . VAL A 1 129 ? -0.601 -9.306 7.232 1.00 88.81 129 VAL A O 1
ATOM 889 N N . ALA A 1 130 ? 0.447 -8.023 5.709 1.00 89.31 130 ALA A N 1
ATOM 890 C CA . ALA A 1 130 ? 1.404 -7.430 6.648 1.00 89.31 130 ALA A CA 1
ATOM 891 C C . ALA A 1 130 ? 1.061 -5.998 7.092 1.00 89.31 130 ALA A C 1
ATOM 893 O O . ALA A 1 130 ? 1.524 -5.566 8.148 1.00 89.31 130 ALA A O 1
ATOM 894 N N . LEU A 1 131 ? 0.287 -5.250 6.300 1.00 87.44 131 LEU A N 1
ATOM 895 C CA . LEU A 1 131 ? 0.009 -3.827 6.531 1.00 87.44 131 LEU A CA 1
ATOM 896 C C . LEU A 1 131 ? -1.468 -3.527 6.787 1.00 87.44 131 LEU A C 1
ATOM 898 O O . LEU A 1 131 ? -1.766 -2.626 7.570 1.00 87.44 131 LEU A O 1
ATOM 9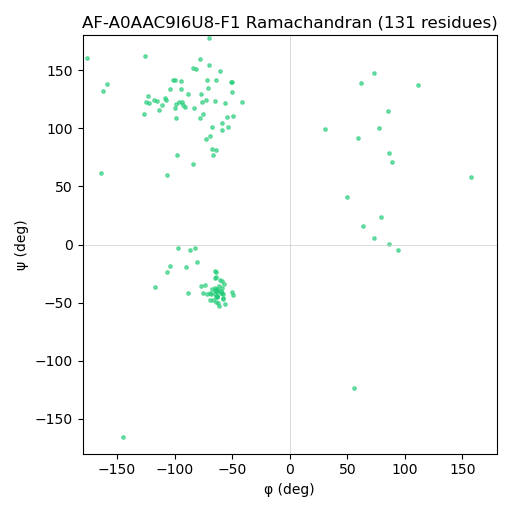02 N N . CYS A 1 132 ? -2.380 -4.226 6.114 1.00 87.44 132 CYS A N 1
ATOM 903 C CA . CYS A 1 132 ? -3.806 -3.956 6.223 1.00 87.44 132 CYS A CA 1
ATOM 904 C C . CYS A 1 132 ? -4.378 -4.662 7.460 1.00 87.44 132 CYS A C 1
ATOM 906 O O . CYS A 1 132 ? -4.389 -5.891 7.524 1.00 87.44 132 CYS A O 1
ATOM 908 N N . GLY A 1 133 ? -4.891 -3.899 8.427 1.00 69.81 133 GLY A N 1
ATOM 909 C CA . GLY A 1 133 ? -5.627 -4.446 9.568 1.00 69.81 133 GLY A CA 1
ATOM 910 C C . GLY A 1 133 ? -6.194 -3.398 10.505 1.00 69.81 133 GLY A C 1
ATOM 911 O O . GLY A 1 133 ? -5.808 -2.216 10.384 1.00 69.81 133 GLY A O 1
#

Sequence (133 aa):
MKRPLALAAVSLALVFLAGCTSETASETITITPGQTGTFTNGDSTIVVGGDATDAPRDEAAYLSEIRDGGVAGSVLLSATDADLLAAGQAACDQLAQGIDDDDIALTVAGRTVKAGSDDATAIVDAASVALCG

Radius of gyration: 30.8 Å; Cα contacts (8 Å, |Δi|>4): 136; chains: 1; bounding box: 97×37×53 Å

pLDDT: mean 75.78, std 18.57, range [35.03, 94.25]

Foldseek 3Di:
DDDDDDDDDDDPPDPDDDPPPVPVPDDDDDDDPPDWDWDDDPPDIDGRDDPPVQDQAPLVQLLVQLCVQDDPPDLSPVFDSVQLVVFLVQLLVCVVVVHDQQQDWTAGPNDIDGRNDPSSSSSNVSSVPRPHD

Solvent-accessible surface area (backbone atoms only — not comparable to full-atom values): 8469 Å² total; per-residue (Å²): 133,86,85,81,90,77,86,84,81,82,80,92,81,72,96,71,88,78,83,76,72,78,72,79,79,82,80,87,84,86,78,61,90,94,62,64,50,74,48,74,57,90,95,47,75,49,76,37,71,68,81,76,71,61,42,86,57,36,64,66,60,31,54,49,52,45,50,74,68,40,52,95,89,38,66,61,68,74,42,51,72,68,30,50,50,53,31,24,50,55,38,37,58,38,46,77,72,69,49,56,74,61,69,45,62,44,56,46,72,90,39,80,37,54,42,63,33,74,72,31,44,50,39,41,55,41,17,56,74,28,53,44,92